Protein AF-A0A7K2W325-F1 (afdb_monomer_lite)

Sequence (121 aa):
MTELPVPGPGPRRVEGLLLGLAAGDAAGWPAARHRAARMPEWTRRLTRELDSFAEQNATTTLPVPIALNQSPEPLRLGPSDDAEWAVFTAQAVLRAATGGAPGDPGGRCGTRAAVDRSWRA

Secondary structure (DSSP, 8-state):
--PPPPPPPPHHHHHHHHHHHHHHHHHSHHHHHHHHTTS-HHHHHHHHHHHHHHHHTT--S----TTTTS-SGGGS----HHHHHHHHHHHHHHHHHHTS-TT-TT----HHHHHHHHHH-

Structure (mmCIF, N/CA/C/O backbone):
data_AF-A0A7K2W325-F1
#
_entry.id   AF-A0A7K2W325-F1
#
loop_
_atom_site.group_PDB
_atom_site.id
_atom_site.type_symbol
_atom_site.label_atom_id
_atom_site.label_alt_id
_atom_site.label_comp_id
_atom_site.label_asym_id
_atom_site.label_entity_id
_atom_site.label_seq_id
_atom_site.pdbx_PDB_ins_code
_atom_site.Cartn_x
_atom_site.Cartn_y
_atom_site.Cartn_z
_atom_site.occupancy
_atom_site.B_iso_or_equiv
_atom_site.auth_seq_id
_atom_site.auth_comp_id
_atom_site.auth_asym_id
_atom_site.auth_atom_id
_atom_site.pdbx_PDB_model_num
ATOM 1 N N . MET A 1 1 ? 21.110 -26.104 -30.603 1.00 47.72 1 MET A N 1
ATOM 2 C CA . MET A 1 1 ? 19.685 -25.825 -30.340 1.00 47.72 1 MET A CA 1
ATOM 3 C C . MET A 1 1 ? 19.645 -24.467 -29.661 1.00 47.72 1 MET A C 1
ATOM 5 O O . MET A 1 1 ? 19.989 -24.372 -28.495 1.00 47.72 1 MET A O 1
ATOM 9 N N . THR A 1 2 ? 19.443 -23.409 -30.444 1.00 61.69 2 THR A N 1
ATOM 10 C CA . THR A 1 2 ? 19.522 -22.018 -29.977 1.00 61.69 2 THR A CA 1
ATOM 11 C C . THR A 1 2 ? 18.158 -21.645 -29.409 1.00 61.69 2 THR A C 1
ATOM 13 O O . THR A 1 2 ? 17.182 -21.653 -30.157 1.00 61.69 2 THR A O 1
ATOM 16 N N . GLU A 1 3 ? 18.065 -21.382 -28.105 1.00 53.62 3 GLU A N 1
ATOM 17 C CA . GLU A 1 3 ? 16.836 -20.846 -27.514 1.00 53.62 3 GLU A CA 1
ATOM 18 C C . GLU A 1 3 ? 16.541 -19.478 -28.136 1.00 53.62 3 GLU A C 1
ATOM 20 O O . GLU A 1 3 ? 17.360 -18.558 -28.083 1.00 53.62 3 GLU A O 1
ATOM 25 N N . LEU A 1 4 ? 15.373 -19.355 -28.766 1.00 53.72 4 LEU A N 1
ATOM 26 C CA . LEU A 1 4 ? 14.855 -18.059 -29.177 1.00 53.72 4 LEU A CA 1
ATOM 27 C C . LEU A 1 4 ? 14.350 -17.325 -27.926 1.00 53.72 4 LEU A C 1
ATOM 29 O O . LEU A 1 4 ? 13.692 -17.947 -27.089 1.00 53.72 4 LEU A O 1
ATOM 33 N N . PRO A 1 5 ? 14.628 -16.019 -27.783 1.00 60.53 5 PRO A N 1
ATOM 34 C CA . PRO A 1 5 ? 14.191 -15.257 -26.624 1.00 60.53 5 PRO A CA 1
ATOM 35 C C . PRO A 1 5 ? 12.662 -15.268 -26.532 1.00 60.53 5 PRO A C 1
ATOM 37 O O . PRO A 1 5 ? 11.967 -14.944 -27.498 1.00 60.53 5 PRO A O 1
ATOM 40 N N . VAL A 1 6 ? 12.139 -15.634 -25.360 1.00 64.94 6 VAL A N 1
ATOM 41 C CA . VAL A 1 6 ? 10.700 -15.579 -25.083 1.00 64.94 6 VAL A CA 1
ATOM 42 C C . VAL A 1 6 ? 10.253 -14.118 -25.200 1.00 64.94 6 VAL A C 1
ATOM 44 O O . VAL A 1 6 ? 10.851 -13.254 -24.550 1.00 64.94 6 VAL A O 1
ATOM 47 N N . PRO A 1 7 ? 9.234 -13.802 -26.020 1.00 62.59 7 PRO A N 1
ATOM 48 C CA . PRO A 1 7 ? 8.742 -12.439 -26.132 1.00 62.59 7 PRO A CA 1
ATOM 49 C C . PRO A 1 7 ? 8.280 -11.951 -24.758 1.00 62.59 7 PRO A C 1
ATOM 51 O O . PRO A 1 7 ? 7.516 -12.624 -24.062 1.00 62.59 7 PRO A O 1
ATOM 54 N N . GLY A 1 8 ? 8.773 -10.776 -24.365 1.00 67.88 8 GLY A N 1
ATOM 55 C CA . GLY A 1 8 ? 8.395 -10.147 -23.106 1.00 67.88 8 GLY A CA 1
ATOM 56 C C . GLY A 1 8 ? 6.883 -9.891 -23.024 1.00 67.88 8 GLY A C 1
ATOM 57 O O . GLY A 1 8 ? 6.192 -9.859 -24.048 1.00 67.88 8 GLY A O 1
ATOM 58 N N . PRO A 1 9 ? 6.339 -9.702 -21.810 1.00 74.50 9 PRO A N 1
ATOM 59 C CA . PRO A 1 9 ? 4.927 -9.394 -21.636 1.00 74.50 9 PRO A CA 1
ATOM 60 C C . PRO A 1 9 ? 4.551 -8.141 -22.436 1.00 74.50 9 PRO A C 1
ATOM 62 O O . PRO A 1 9 ? 5.220 -7.113 -22.355 1.00 74.50 9 PRO A O 1
ATOM 65 N N . GLY A 1 10 ? 3.465 -8.223 -23.210 1.00 86.25 10 GLY A N 1
ATOM 66 C CA . GLY A 1 10 ? 2.960 -7.073 -23.961 1.00 86.25 10 GLY A CA 1
ATOM 67 C C . GLY A 1 10 ? 2.541 -5.912 -23.041 1.00 86.25 10 GLY A C 1
ATOM 68 O O . GLY A 1 10 ? 2.249 -6.148 -21.865 1.00 86.25 10 GLY A O 1
ATOM 69 N N . PRO A 1 11 ? 2.426 -4.673 -23.557 1.00 85.56 11 PRO A N 1
ATOM 70 C CA . PRO A 1 11 ? 2.175 -3.470 -22.751 1.00 85.56 11 PRO A CA 1
ATOM 71 C C . PRO A 1 11 ? 0.991 -3.592 -21.781 1.00 85.56 11 PRO A C 1
ATOM 73 O O . PRO A 1 11 ? 1.109 -3.250 -20.610 1.00 85.56 11 PRO A O 1
ATOM 76 N N . ARG A 1 12 ? -0.117 -4.199 -22.228 1.00 90.38 12 ARG A N 1
ATOM 77 C CA . ARG A 1 12 ? -1.314 -4.438 -21.399 1.00 90.38 12 ARG A CA 1
ATOM 78 C C . ARG A 1 12 ? -1.064 -5.351 -20.196 1.00 90.38 12 ARG A C 1
ATOM 80 O O . ARG A 1 12 ? -1.717 -5.209 -19.171 1.00 90.38 12 ARG A O 1
ATOM 87 N N . ARG A 1 13 ? -0.137 -6.310 -20.310 1.00 92.31 13 ARG A N 1
ATOM 88 C CA . ARG A 1 13 ? 0.233 -7.190 -19.189 1.00 92.31 13 ARG A CA 1
ATOM 89 C C . ARG A 1 13 ? 1.062 -6.440 -18.152 1.00 92.31 13 ARG A C 1
ATOM 91 O O . ARG A 1 13 ? 0.869 -6.671 -16.967 1.00 92.31 13 ARG A O 1
ATOM 98 N N . VAL A 1 14 ? 1.952 -5.548 -18.591 1.00 90.06 14 VAL A N 1
ATOM 99 C CA . VAL A 1 14 ? 2.737 -4.690 -17.689 1.00 90.06 14 VAL A CA 1
ATOM 100 C C . VAL A 1 14 ? 1.828 -3.688 -16.978 1.00 90.06 14 VAL A C 1
ATOM 102 O O . VAL A 1 14 ? 1.931 -3.522 -15.770 1.00 90.06 14 VAL A O 1
ATOM 105 N N . GLU A 1 15 ? 0.886 -3.083 -17.698 1.00 91.50 15 GLU A N 1
ATOM 106 C CA . GLU A 1 15 ? -0.127 -2.2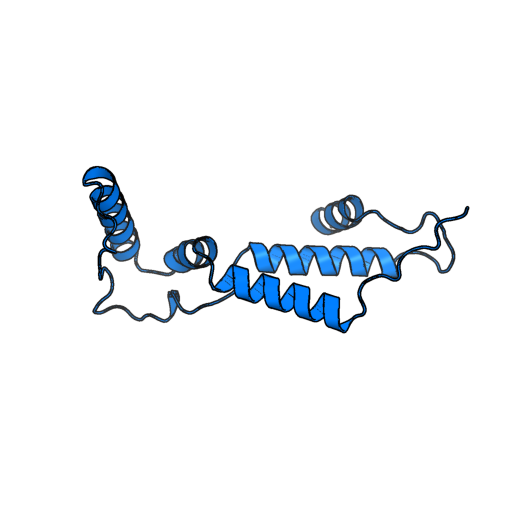03 -17.110 1.00 91.50 15 GLU A CA 1
ATOM 107 C C . GLU A 1 15 ? -0.981 -2.940 -16.068 1.00 91.50 15 GLU A C 1
ATOM 109 O O . GLU A 1 15 ? -1.094 -2.488 -14.932 1.00 91.50 15 GLU A O 1
ATOM 114 N N . GLY A 1 16 ? -1.505 -4.122 -16.413 1.00 94.94 16 GLY A N 1
ATOM 115 C CA . GLY A 1 16 ? -2.261 -4.953 -15.475 1.00 94.94 16 GLY A CA 1
ATOM 116 C C . GLY A 1 16 ? -1.448 -5.377 -14.248 1.00 94.94 16 GLY A C 1
ATOM 117 O O . GLY A 1 16 ? -1.985 -5.400 -13.144 1.00 94.94 16 GLY A O 1
ATOM 118 N N . LEU A 1 17 ? -0.151 -5.659 -14.416 1.00 94.88 17 LEU A N 1
ATOM 119 C CA . LEU A 1 17 ? 0.765 -5.944 -13.309 1.00 94.88 17 LEU A CA 1
ATOM 120 C C . LEU A 1 17 ? 0.887 -4.745 -12.359 1.00 94.88 17 LEU A C 1
ATOM 122 O O . LEU A 1 17 ? 0.762 -4.920 -11.151 1.00 94.88 17 LEU A O 1
ATOM 126 N N . LEU A 1 18 ? 1.111 -3.539 -12.891 1.00 93.81 18 LEU A N 1
ATOM 127 C CA . LEU A 1 18 ? 1.267 -2.326 -12.081 1.00 93.81 18 LEU A CA 1
ATOM 128 C C . LEU A 1 18 ? -0.034 -1.945 -11.364 1.00 93.81 18 LEU A C 1
ATOM 130 O O . LEU A 1 18 ? -0.003 -1.603 -10.184 1.00 93.81 18 LEU A O 1
ATOM 134 N N . LEU A 1 19 ? -1.178 -2.058 -12.045 1.00 93.94 19 LEU A N 1
ATOM 135 C CA . LEU A 1 19 ? -2.493 -1.836 -11.439 1.00 93.94 19 LEU A CA 1
ATOM 136 C C . LEU A 1 19 ? -2.792 -2.867 -10.345 1.00 93.94 19 LEU A C 1
ATOM 138 O O . LEU A 1 19 ? -3.285 -2.504 -9.280 1.00 93.94 19 LEU A O 1
ATOM 142 N N . GLY A 1 20 ? -2.463 -4.140 -10.583 1.00 94.44 20 GLY A N 1
ATOM 143 C CA . GLY A 1 20 ? -2.612 -5.205 -9.593 1.00 94.44 20 GLY A CA 1
ATOM 144 C C . GLY A 1 20 ? -1.729 -4.990 -8.364 1.00 94.44 20 GLY A C 1
ATOM 145 O O . GLY A 1 20 ? -2.206 -5.155 -7.245 1.00 94.44 20 GLY A O 1
ATOM 146 N N . LEU A 1 21 ? -0.478 -4.562 -8.562 1.00 94.31 21 LEU A N 1
ATOM 147 C CA . LEU A 1 21 ? 0.435 -4.209 -7.475 1.00 94.31 21 LEU A CA 1
ATOM 148 C C . LEU A 1 21 ? -0.123 -3.051 -6.643 1.00 94.31 21 LEU A C 1
ATOM 150 O O . LEU A 1 21 ? -0.218 -3.182 -5.429 1.00 94.31 21 LEU A O 1
ATOM 154 N N . ALA A 1 22 ? -0.558 -1.962 -7.283 1.00 93.75 22 ALA A N 1
ATOM 155 C CA . ALA A 1 22 ? -1.117 -0.806 -6.581 1.00 93.75 22 ALA A CA 1
ATOM 156 C C . ALA A 1 22 ? -2.414 -1.143 -5.824 1.00 93.75 22 ALA A C 1
ATOM 158 O O . ALA A 1 22 ? -2.637 -0.649 -4.721 1.00 93.75 22 ALA A O 1
ATOM 159 N N . ALA A 1 23 ? -3.267 -1.998 -6.395 1.00 93.56 23 ALA A N 1
ATOM 160 C CA . ALA A 1 23 ? -4.483 -2.463 -5.733 1.00 93.56 23 ALA A CA 1
ATOM 161 C C . ALA A 1 23 ? -4.176 -3.379 -4.536 1.00 93.56 23 ALA A C 1
ATOM 163 O O . ALA A 1 23 ? -4.794 -3.234 -3.482 1.00 93.56 23 ALA A O 1
ATOM 164 N N . GLY A 1 24 ? -3.224 -4.305 -4.693 1.00 92.56 24 GLY A N 1
ATOM 165 C CA . GLY A 1 24 ? -2.790 -5.213 -3.632 1.00 92.56 24 GLY A CA 1
ATOM 166 C C . GLY A 1 24 ? -2.124 -4.477 -2.472 1.00 92.56 24 GLY A C 1
ATOM 167 O O . GLY A 1 24 ? -2.449 -4.746 -1.320 1.00 92.56 24 GLY A O 1
ATOM 168 N N . ASP A 1 25 ? -1.268 -3.507 -2.784 1.00 93.88 25 ASP A N 1
ATOM 169 C CA . ASP A 1 25 ? -0.679 -2.590 -1.812 1.00 93.88 25 ASP A CA 1
ATOM 170 C C . ASP A 1 25 ? -1.768 -1.821 -1.049 1.00 93.88 25 ASP A C 1
ATOM 172 O O . ASP A 1 25 ? -1.884 -1.949 0.167 1.00 93.88 25 ASP A O 1
ATOM 176 N N . ALA A 1 26 ? -2.663 -1.129 -1.764 1.00 91.88 26 ALA A N 1
ATOM 177 C CA . ALA A 1 26 ? -3.718 -0.321 -1.153 1.00 91.88 26 ALA A CA 1
ATOM 178 C C . ALA A 1 26 ? -4.672 -1.113 -0.241 1.00 91.88 26 ALA A C 1
ATOM 180 O O . ALA A 1 26 ? -5.212 -0.547 0.712 1.00 91.88 26 ALA A O 1
ATOM 181 N N . ALA A 1 27 ? -4.903 -2.395 -0.542 1.00 90.06 27 ALA A N 1
ATOM 182 C CA . ALA A 1 27 ? -5.724 -3.305 0.258 1.00 90.06 27 ALA A CA 1
ATOM 183 C C . ALA A 1 27 ? -4.945 -4.014 1.381 1.00 90.06 27 ALA A C 1
ATOM 185 O O . ALA A 1 27 ? -5.553 -4.652 2.244 1.00 90.06 27 ALA A O 1
ATOM 186 N N . GLY A 1 28 ? -3.615 -3.928 1.370 1.00 86.69 28 GLY A N 1
ATOM 187 C CA . GLY A 1 28 ? -2.737 -4.605 2.308 1.00 86.69 28 GLY A CA 1
ATOM 188 C C . GLY A 1 28 ? -2.754 -3.997 3.711 1.00 86.69 28 GLY A C 1
ATOM 189 O O . GLY A 1 28 ? -2.970 -2.801 3.920 1.00 86.69 28 GLY A O 1
ATOM 190 N N . TRP A 1 29 ? -2.445 -4.836 4.703 1.00 80.94 29 TRP A N 1
ATOM 191 C CA . TRP A 1 29 ? -2.242 -4.396 6.087 1.00 80.94 29 TRP A CA 1
ATOM 192 C C . TRP A 1 29 ? -1.148 -3.315 6.239 1.00 80.94 29 TRP A C 1
ATOM 194 O O . TRP A 1 29 ? -1.371 -2.381 7.015 1.00 80.94 29 TRP A O 1
ATOM 204 N N . PRO A 1 30 ? -0.014 -3.354 5.499 1.00 83.94 30 PRO A N 1
ATOM 205 C CA . PRO A 1 30 ? 0.980 -2.278 5.537 1.00 83.94 30 PRO A CA 1
ATOM 206 C C . PRO A 1 30 ? 0.407 -0.910 5.145 1.00 83.94 30 PRO A C 1
ATOM 208 O O . PRO A 1 30 ? 0.594 0.053 5.890 1.00 83.94 30 PRO A O 1
ATOM 211 N N . ALA A 1 31 ? -0.377 -0.825 4.065 1.00 86.25 31 ALA A N 1
ATOM 212 C CA . ALA A 1 31 ? -1.010 0.424 3.642 1.00 86.25 31 ALA A CA 1
ATOM 213 C C . ALA A 1 31 ? -2.012 0.945 4.678 1.00 86.25 31 ALA A C 1
ATOM 215 O O . ALA A 1 31 ? -2.013 2.136 5.000 1.00 86.25 31 ALA A O 1
ATOM 216 N N . ALA A 1 32 ? -2.817 0.057 5.271 1.00 83.19 32 ALA A N 1
ATOM 217 C CA . ALA A 1 32 ? -3.714 0.417 6.367 1.00 83.19 32 ALA A CA 1
ATOM 218 C C . ALA A 1 32 ? -2.941 0.969 7.580 1.00 83.19 32 ALA A C 1
ATOM 220 O O . ALA A 1 32 ? -3.345 1.974 8.168 1.00 83.19 32 ALA A O 1
ATOM 221 N N . ARG A 1 33 ? -1.796 0.364 7.926 1.00 82.75 33 ARG A N 1
ATOM 222 C CA . ARG A 1 33 ? -0.920 0.817 9.017 1.00 82.75 33 ARG A CA 1
ATOM 223 C C . ARG A 1 33 ? -0.258 2.161 8.709 1.00 82.75 33 ARG A C 1
ATOM 225 O O . ARG A 1 33 ? -0.224 3.025 9.584 1.00 82.75 33 ARG A O 1
ATOM 232 N N . HIS A 1 34 ? 0.219 2.362 7.4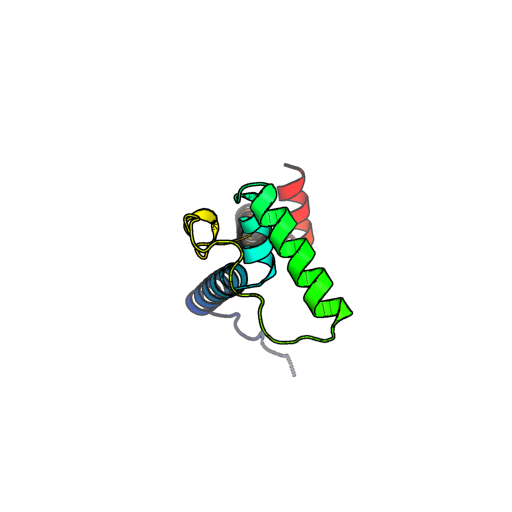82 1.00 82.62 34 HIS A N 1
ATOM 233 C CA . HIS A 1 34 ? 0.792 3.632 7.036 1.00 82.62 34 HIS A CA 1
ATOM 234 C C . HIS A 1 34 ? -0.258 4.750 7.099 1.00 82.62 34 HIS A C 1
ATOM 236 O O . HIS A 1 34 ? -0.036 5.811 7.682 1.00 82.62 34 HIS A O 1
ATOM 242 N N . ARG A 1 35 ? -1.471 4.469 6.616 1.00 85.19 35 ARG A N 1
ATOM 243 C CA . ARG A 1 35 ? -2.608 5.394 6.664 1.00 85.19 35 ARG A CA 1
ATOM 244 C C . ARG A 1 35 ? -3.129 5.661 8.070 1.00 85.19 35 ARG A C 1
ATOM 246 O O . ARG A 1 35 ? -3.554 6.783 8.344 1.00 85.19 35 ARG A O 1
ATOM 253 N N . ALA A 1 36 ? -3.031 4.701 8.988 1.00 85.44 36 ALA A N 1
ATOM 254 C CA . ALA A 1 36 ? -3.389 4.907 10.387 1.00 85.44 36 ALA A CA 1
ATOM 255 C C . ALA A 1 36 ? -2.575 6.035 11.041 1.00 85.44 36 ALA A C 1
ATOM 257 O O . ALA A 1 36 ? -3.072 6.646 11.982 1.00 85.44 36 ALA A O 1
ATOM 258 N N . ALA A 1 37 ? -1.387 6.390 10.524 1.00 85.69 37 ALA A N 1
ATOM 259 C CA . ALA A 1 37 ? -0.622 7.562 10.969 1.00 85.69 37 ALA A CA 1
ATOM 260 C C . ALA A 1 37 ? -1.397 8.888 10.836 1.00 85.69 37 ALA A C 1
ATOM 262 O O . ALA A 1 37 ? -1.124 9.829 11.578 1.00 85.69 37 ALA A O 1
ATOM 263 N N . ARG A 1 38 ? -2.384 8.944 9.933 1.00 86.69 38 ARG A N 1
ATOM 264 C CA . ARG A 1 38 ? -3.270 10.097 9.712 1.00 86.69 38 ARG A CA 1
ATOM 265 C C . ARG A 1 38 ? -4.434 10.162 10.710 1.00 86.69 38 ARG A C 1
ATOM 267 O O . ARG A 1 38 ? -5.157 11.154 10.724 1.00 86.69 38 ARG A O 1
ATOM 274 N N . MET A 1 39 ? -4.630 9.128 11.533 1.00 86.81 39 MET A N 1
ATOM 275 C CA . MET A 1 39 ? -5.630 9.121 12.604 1.00 86.81 39 MET A CA 1
ATOM 276 C C . MET A 1 39 ? -5.127 9.882 13.842 1.00 86.81 39 MET A C 1
ATOM 278 O O . MET A 1 39 ? -3.913 9.942 14.085 1.00 86.81 39 MET A O 1
ATOM 282 N N . PRO A 1 40 ? -6.041 10.396 14.688 1.00 87.31 40 PRO A N 1
ATOM 283 C CA . PRO A 1 40 ? -5.680 10.953 15.985 1.00 87.31 40 PRO A CA 1
ATOM 284 C C . PRO A 1 40 ? -4.793 10.000 16.798 1.00 87.31 40 PRO A C 1
ATOM 286 O O . PRO A 1 40 ? -4.949 8.778 16.759 1.00 87.31 40 PRO A O 1
ATOM 289 N N . GLU A 1 41 ? -3.856 10.555 17.567 1.00 88.69 41 GLU A N 1
ATOM 290 C CA . GLU A 1 41 ? -2.914 9.764 18.368 1.00 88.69 41 GLU A CA 1
ATOM 291 C C . GLU A 1 41 ? -3.613 8.779 19.314 1.00 88.69 41 GLU A C 1
ATOM 293 O O . GLU A 1 41 ? -3.206 7.619 19.393 1.00 88.69 41 GLU A O 1
ATOM 298 N N . TRP A 1 42 ? -4.690 9.210 19.977 1.00 86.31 42 TRP A N 1
ATOM 299 C CA . TRP A 1 42 ? -5.454 8.360 20.892 1.00 86.31 42 TRP A CA 1
ATOM 300 C C . TRP A 1 42 ? -6.034 7.128 20.181 1.00 86.31 42 TRP A C 1
ATOM 302 O O . TRP A 1 42 ? -6.006 6.034 20.737 1.00 86.31 42 TRP A O 1
ATOM 312 N N . THR A 1 43 ? -6.482 7.276 18.929 1.00 85.06 43 THR A N 1
ATOM 313 C CA . THR A 1 43 ? -7.005 6.178 18.107 1.00 85.06 43 THR A CA 1
ATOM 314 C C . THR A 1 43 ? -5.889 5.183 17.799 1.00 85.06 43 THR A C 1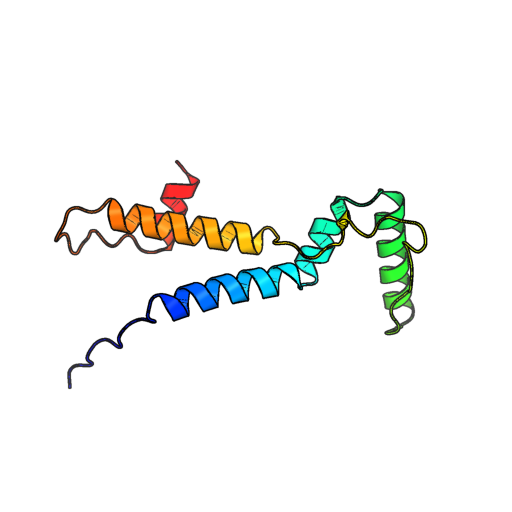
ATOM 316 O O . THR A 1 43 ? -6.052 3.985 18.008 1.00 85.06 43 THR A O 1
ATOM 319 N N . ARG A 1 44 ? -4.711 5.680 17.396 1.00 84.81 44 ARG A N 1
ATOM 320 C CA . ARG A 1 44 ? -3.519 4.851 17.136 1.00 84.81 44 ARG A CA 1
ATOM 321 C C . ARG A 1 44 ? -3.012 4.134 18.386 1.00 84.81 44 ARG A C 1
ATOM 323 O O . ARG A 1 44 ? -2.421 3.060 18.290 1.00 84.81 44 ARG A O 1
ATOM 330 N N . ARG A 1 45 ? -3.143 4.758 19.556 1.00 87.19 45 ARG A N 1
ATOM 331 C CA . ARG A 1 45 ? -2.797 4.148 20.842 1.00 87.19 45 ARG A CA 1
ATOM 332 C C . ARG A 1 45 ? -3.782 3.029 21.189 1.00 87.19 45 ARG A C 1
ATOM 334 O O . ARG A 1 45 ? -3.326 1.928 21.471 1.00 87.19 45 ARG A O 1
ATOM 341 N N . LEU A 1 46 ? -5.087 3.273 21.072 1.00 85.00 46 LEU A N 1
ATOM 342 C CA . LEU A 1 46 ? -6.122 2.276 21.358 1.00 85.00 46 LEU A CA 1
ATOM 343 C C . LEU A 1 46 ? -6.032 1.056 20.425 1.00 85.00 46 LEU A C 1
ATOM 345 O O . LEU A 1 46 ? -6.176 -0.068 20.892 1.00 85.00 46 LEU A O 1
ATOM 349 N N . THR A 1 47 ? -5.714 1.244 19.136 1.00 81.94 47 THR A N 1
ATOM 350 C CA . THR A 1 47 ? -5.423 0.119 18.224 1.00 81.94 47 THR A CA 1
ATOM 351 C C . THR A 1 47 ? -4.294 -0.763 18.747 1.00 81.94 47 THR A C 1
ATOM 353 O O . THR A 1 47 ? -4.445 -1.976 18.793 1.00 81.94 47 THR A O 1
ATOM 356 N N . ARG A 1 48 ? -3.183 -0.161 19.192 1.00 85.75 48 ARG A N 1
ATOM 357 C CA . ARG A 1 48 ? -2.037 -0.909 19.731 1.00 85.75 48 ARG A CA 1
ATOM 358 C C . ARG A 1 48 ? -2.386 -1.645 21.022 1.00 85.75 48 ARG A C 1
ATOM 360 O O . ARG A 1 48 ? -1.989 -2.790 21.182 1.00 85.75 48 ARG A O 1
ATOM 367 N N . GLU A 1 49 ? -3.133 -1.004 21.920 1.00 88.50 49 GLU A N 1
ATOM 368 C CA . GLU A 1 49 ? -3.598 -1.630 23.164 1.00 88.50 49 GLU A CA 1
ATOM 369 C C . GLU A 1 49 ? -4.502 -2.843 22.884 1.00 88.50 49 GLU A C 1
ATOM 371 O O . GLU A 1 49 ? -4.338 -3.882 23.521 1.00 88.50 49 GLU A O 1
ATOM 376 N N . LEU A 1 50 ? -5.409 -2.747 21.904 1.00 85.56 50 LEU A N 1
ATOM 377 C CA . LEU A 1 50 ? -6.288 -3.855 21.524 1.00 85.56 50 LEU A CA 1
ATOM 378 C C . LEU A 1 50 ? -5.556 -4.976 20.781 1.00 85.56 50 LEU A C 1
ATOM 380 O O . LEU A 1 50 ? -5.847 -6.141 21.044 1.00 85.56 50 LEU A O 1
ATOM 384 N N . ASP A 1 51 ? -4.595 -4.649 19.913 1.00 85.31 51 ASP A N 1
ATOM 385 C CA . ASP A 1 51 ? -3.720 -5.647 19.285 1.00 85.31 51 ASP A CA 1
ATOM 386 C C . ASP A 1 51 ? -2.939 -6.426 20.361 1.00 85.31 51 ASP A C 1
ATOM 388 O O . ASP A 1 51 ? -2.952 -7.656 20.366 1.00 85.31 51 ASP A O 1
ATOM 392 N N . SER A 1 52 ? -2.327 -5.728 21.330 1.00 89.00 52 SER A N 1
ATOM 393 C CA . SER A 1 52 ? -1.617 -6.370 22.447 1.00 89.00 52 SER A CA 1
ATOM 394 C C . SER A 1 52 ? -2.543 -7.206 23.329 1.00 89.00 52 SER A C 1
ATOM 396 O O . SER A 1 52 ? -2.164 -8.294 23.757 1.00 89.00 52 SER A O 1
ATOM 398 N N . PHE A 1 53 ? -3.759 -6.728 23.599 1.00 87.81 53 PHE A N 1
ATOM 399 C CA . PHE A 1 53 ? -4.759 -7.500 24.332 1.00 87.81 53 PHE A CA 1
ATOM 400 C C . PHE A 1 53 ? -5.125 -8.789 23.586 1.00 87.81 53 PHE A C 1
ATOM 402 O O . PHE A 1 53 ? -5.159 -9.857 24.197 1.00 87.81 53 PHE A O 1
ATOM 409 N N . ALA A 1 54 ? -5.371 -8.711 22.276 1.00 88.19 54 ALA A N 1
ATOM 410 C CA . ALA A 1 54 ? -5.713 -9.872 21.463 1.00 88.19 54 ALA A CA 1
ATOM 411 C C . ALA A 1 54 ? -4.583 -10.912 21.462 1.00 88.19 54 ALA A C 1
ATOM 413 O O . ALA A 1 54 ? -4.843 -12.100 21.657 1.00 88.19 54 ALA A O 1
ATOM 414 N N . GLU A 1 55 ? -3.333 -10.461 21.339 1.00 89.50 55 GLU A N 1
ATOM 415 C CA . GLU A 1 55 ? -2.146 -11.316 21.403 1.00 89.50 55 GLU A CA 1
ATOM 416 C C . GLU A 1 55 ? -2.005 -12.007 22.769 1.00 89.50 55 GLU A C 1
ATOM 418 O O . GLU A 1 55 ? -1.893 -13.231 22.838 1.00 89.50 55 GLU A O 1
ATOM 423 N N . GLN A 1 56 ? -2.094 -11.249 23.867 1.00 93.56 56 GLN A N 1
ATOM 424 C CA . GLN A 1 56 ? -1.967 -11.781 25.233 1.00 93.56 56 GLN A CA 1
ATOM 425 C C . GLN A 1 56 ? -3.058 -12.794 25.590 1.00 93.56 56 GLN A C 1
ATOM 427 O O . GLN A 1 56 ? -2.829 -13.688 26.402 1.00 93.56 56 GLN A O 1
ATOM 432 N N . ASN A 1 57 ? -4.240 -12.659 24.989 1.00 91.06 57 ASN A N 1
ATOM 433 C CA . ASN A 1 57 ? -5.396 -13.503 25.277 1.00 91.06 57 ASN A CA 1
ATOM 434 C C . ASN A 1 57 ? -5.662 -14.545 24.180 1.00 91.06 57 ASN A C 1
ATOM 436 O O . ASN A 1 57 ? -6.743 -15.133 24.167 1.00 91.06 57 ASN A O 1
ATOM 440 N N . ALA A 1 58 ? -4.725 -14.750 23.242 1.00 92.00 58 ALA A N 1
ATOM 441 C CA . ALA A 1 58 ? -4.876 -15.654 22.095 1.00 92.00 58 ALA A CA 1
ATOM 442 C C . ALA A 1 58 ? -6.225 -15.487 21.361 1.00 92.00 58 ALA A C 1
ATOM 444 O O . ALA A 1 58 ? -6.849 -16.449 20.909 1.00 92.00 58 ALA A O 1
ATOM 445 N N . THR A 1 59 ? -6.703 -14.245 21.282 1.00 87.38 59 THR A N 1
ATOM 446 C CA . THR A 1 59 ? -8.013 -13.906 20.735 1.00 87.38 59 THR A CA 1
ATOM 447 C C . THR A 1 59 ? -7.875 -13.575 19.257 1.00 87.38 59 THR A C 1
ATOM 449 O O . THR A 1 59 ? -7.181 -12.639 18.878 1.00 87.38 59 THR A O 1
ATOM 452 N N . THR A 1 60 ? -8.565 -14.338 18.411 1.00 79.88 60 THR A N 1
ATOM 453 C CA . THR A 1 60 ? -8.585 -14.134 16.952 1.00 79.88 60 THR A CA 1
ATOM 454 C C . THR A 1 60 ? -9.740 -13.253 16.487 1.00 79.88 60 THR A C 1
ATOM 456 O O . THR A 1 60 ? -9.763 -12.806 15.340 1.00 79.88 60 THR A O 1
ATOM 459 N N . THR A 1 61 ? -10.707 -12.990 17.368 1.00 79.50 61 THR A N 1
ATOM 460 C CA . THR A 1 61 ? -11.795 -12.052 17.109 1.00 79.50 61 THR A CA 1
ATOM 461 C C . THR A 1 61 ? -11.226 -10.647 16.975 1.00 79.50 61 THR A C 1
ATOM 463 O O . THR A 1 61 ? -10.587 -10.140 17.896 1.00 79.50 61 THR A O 1
ATOM 466 N N . LEU A 1 62 ? -11.495 -10.005 15.839 1.00 63.19 62 LEU A N 1
ATOM 467 C CA . LEU A 1 62 ? -11.139 -8.608 15.615 1.00 63.19 62 LEU A CA 1
ATOM 468 C C . LEU A 1 62 ? -11.769 -7.726 16.708 1.00 63.19 62 LEU A C 1
ATOM 470 O O . LEU A 1 62 ? -12.989 -7.768 16.891 1.00 63.19 62 LEU A O 1
ATOM 474 N N . PRO A 1 63 ? -10.980 -6.903 17.417 1.00 63.88 63 PRO A N 1
ATOM 475 C CA . PRO A 1 63 ? -11.527 -5.896 18.314 1.00 63.88 63 PRO A CA 1
ATOM 476 C C . PRO A 1 63 ? -12.275 -4.830 17.490 1.00 63.88 63 PRO A C 1
ATOM 478 O O . PRO A 1 63 ? -11.666 -4.088 16.719 1.00 63.88 63 PRO A O 1
ATOM 481 N N . VAL A 1 64 ? -13.605 -4.744 17.624 1.00 64.19 64 VAL A N 1
ATOM 482 C CA . VAL A 1 64 ? -14.463 -3.838 16.833 1.00 64.19 64 VAL A CA 1
ATOM 483 C C . VAL A 1 64 ? -15.331 -2.952 17.756 1.00 64.19 64 VAL A C 1
ATOM 485 O O . VAL A 1 64 ? -16.101 -3.505 18.539 1.00 64.19 64 VAL A O 1
ATOM 488 N N . PRO A 1 65 ? -15.317 -1.602 17.617 1.00 61.53 65 PRO A N 1
ATOM 489 C CA . PRO A 1 65 ? -14.226 -0.811 17.042 1.00 61.53 65 PRO A CA 1
ATOM 490 C C . PRO A 1 65 ? -13.789 0.454 17.817 1.00 61.53 65 PRO A C 1
ATOM 492 O O . PRO A 1 65 ? -14.575 1.250 18.328 1.00 61.53 65 PRO A O 1
ATOM 495 N N . ILE A 1 66 ? -12.478 0.690 17.689 1.00 60.75 66 ILE A N 1
ATOM 496 C CA . ILE A 1 66 ? -11.632 1.849 18.051 1.00 60.75 66 ILE A CA 1
ATOM 497 C C . ILE A 1 66 ? -12.135 3.209 17.509 1.00 60.75 66 ILE A C 1
ATOM 499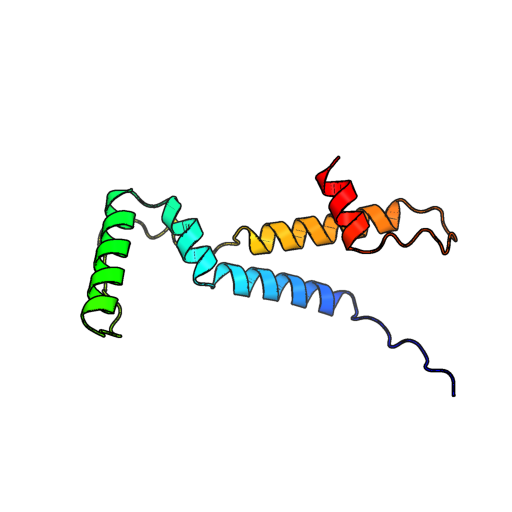 O O . ILE A 1 66 ? -11.673 4.267 17.935 1.00 60.75 66 ILE A O 1
ATOM 503 N N . ALA A 1 67 ? -13.064 3.199 16.549 1.00 61.06 67 ALA A N 1
ATOM 504 C CA . ALA A 1 67 ? -13.384 4.347 15.705 1.00 61.06 67 ALA A CA 1
ATOM 505 C C . ALA A 1 67 ? -14.891 4.551 15.446 1.00 61.06 67 ALA A C 1
ATOM 507 O O . ALA A 1 67 ? -15.225 5.223 14.477 1.00 61.06 67 ALA A O 1
ATOM 508 N N . LEU A 1 68 ? -15.808 4.031 16.284 1.00 63.75 68 LEU A N 1
ATOM 509 C CA . LEU A 1 68 ? -17.270 4.146 16.040 1.00 63.75 68 LEU A CA 1
ATOM 510 C C . LEU A 1 68 ? -17.782 5.572 15.802 1.00 63.75 68 LEU A C 1
ATOM 512 O O . LEU A 1 68 ? -18.827 5.739 15.188 1.00 63.75 68 LEU A O 1
ATOM 516 N N . ASN A 1 69 ? -17.032 6.587 16.228 1.00 69.75 69 ASN A N 1
ATOM 517 C CA . ASN A 1 69 ? -17.375 7.995 16.041 1.00 69.75 69 ASN A CA 1
ATOM 518 C C . ASN A 1 69 ? -16.321 8.780 15.243 1.00 69.75 69 ASN A C 1
ATOM 520 O O . ASN A 1 69 ? -16.329 10.007 15.272 1.00 69.75 69 ASN A O 1
ATOM 524 N N . GLN A 1 70 ? -15.361 8.109 14.603 1.00 77.88 70 GLN A N 1
ATOM 525 C CA . GLN A 1 70 ? -14.312 8.775 13.830 1.00 77.88 70 GLN A CA 1
ATOM 526 C C . GLN A 1 70 ? -14.593 8.670 12.336 1.00 77.88 70 GLN A C 1
ATOM 528 O O . GLN A 1 70 ? -15.133 7.676 11.853 1.00 77.88 70 GLN A O 1
ATOM 533 N N . SER A 1 71 ? -14.199 9.705 11.595 1.00 81.88 71 SER A N 1
ATOM 534 C CA . SER A 1 71 ? -14.284 9.672 10.138 1.00 81.88 71 SER A CA 1
ATOM 535 C C . SER A 1 71 ? -13.430 8.520 9.593 1.00 81.88 71 SER A C 1
ATOM 537 O O . SER A 1 71 ? -12.258 8.421 9.961 1.00 81.88 71 SER A O 1
ATOM 539 N N . PRO A 1 72 ? -13.961 7.680 8.687 1.00 82.31 72 PRO A N 1
ATOM 540 C CA . PRO A 1 72 ? -13.182 6.635 8.030 1.00 82.31 72 PRO A CA 1
ATOM 541 C C . PRO A 1 72 ? -12.299 7.185 6.899 1.00 82.31 72 PRO A C 1
ATOM 543 O O . PRO A 1 72 ? -11.552 6.426 6.288 1.00 82.31 72 PRO A O 1
ATOM 546 N N . GLU A 1 73 ? -12.386 8.484 6.583 1.00 87.75 73 GLU A N 1
ATOM 547 C CA . GLU A 1 73 ? -11.632 9.127 5.497 1.00 87.75 73 GLU A CA 1
ATOM 548 C C . GLU A 1 73 ? -10.119 8.826 5.528 1.00 87.75 73 GLU A C 1
ATOM 550 O O . GLU A 1 73 ? -9.598 8.419 4.480 1.00 87.75 73 GLU A O 1
ATOM 555 N N . PRO A 1 74 ? -9.427 8.864 6.686 1.00 84.88 74 PRO A N 1
ATOM 556 C CA . PRO A 1 74 ? -7.998 8.567 6.735 1.00 84.88 74 PRO A CA 1
ATOM 557 C C . PRO A 1 74 ? -7.668 7.102 6.420 1.00 84.88 74 PRO A C 1
ATOM 559 O O . PRO A 1 74 ? -6.563 6.813 5.970 1.00 84.88 74 PRO A O 1
ATOM 562 N N . LEU A 1 75 ? -8.622 6.181 6.597 1.00 84.00 75 LEU A N 1
ATOM 563 C CA . LEU A 1 75 ? -8.459 4.737 6.381 1.00 84.00 75 LEU A CA 1
ATOM 564 C C . LEU A 1 75 ? -8.993 4.252 5.028 1.00 84.00 75 LEU A C 1
ATOM 566 O O . LEU A 1 75 ? -8.958 3.055 4.753 1.00 84.00 75 LEU A O 1
ATOM 570 N N . ARG A 1 76 ? -9.492 5.152 4.171 1.00 87.50 76 ARG A N 1
ATOM 571 C CA . ARG A 1 76 ? -9.875 4.786 2.800 1.00 87.50 76 ARG A CA 1
ATOM 572 C C . ARG A 1 76 ? -8.713 4.092 2.094 1.00 87.50 76 ARG A C 1
ATOM 574 O O . ARG A 1 76 ? -7.564 4.465 2.301 1.00 87.50 76 ARG A O 1
ATOM 581 N N . LEU A 1 77 ? -9.013 3.119 1.236 1.00 86.06 77 LEU A N 1
ATOM 582 C CA . LEU A 1 77 ? -7.977 2.458 0.447 1.00 86.06 77 LEU A CA 1
ATOM 583 C C . LEU A 1 77 ? -7.189 3.498 -0.351 1.00 86.06 77 LEU A C 1
ATOM 585 O O . LEU A 1 77 ? -7.749 4.443 -0.914 1.00 86.06 77 LEU A O 1
ATOM 589 N N . GLY A 1 78 ? -5.879 3.327 -0.382 1.00 85.31 78 GLY A N 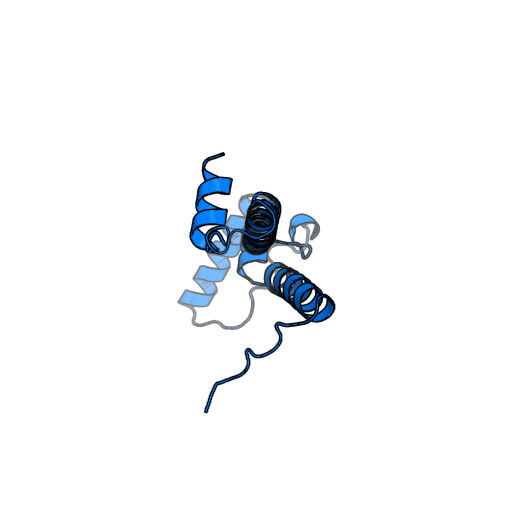1
ATOM 590 C CA . GLY A 1 78 ? -4.996 4.148 -1.185 1.00 85.31 78 GLY A CA 1
ATOM 591 C C . GLY A 1 78 ? -3.582 3.588 -1.167 1.00 85.31 78 GLY A C 1
ATOM 592 O O . GLY A 1 78 ? -3.248 2.877 -0.221 1.00 85.31 78 GLY A O 1
ATOM 593 N N . PRO A 1 79 ? -2.786 3.909 -2.196 1.00 82.75 79 PRO A N 1
ATOM 594 C CA . PRO A 1 79 ? -1.416 3.425 -2.317 1.00 82.75 79 PRO A CA 1
ATOM 595 C C . PRO A 1 79 ? -0.566 3.825 -1.104 1.00 82.75 79 PRO A C 1
ATOM 597 O O . PRO A 1 79 ? -0.812 4.865 -0.479 1.00 82.75 79 PRO A O 1
ATOM 600 N N . SER A 1 80 ? 0.414 2.987 -0.790 1.00 87.88 80 SER A N 1
ATOM 601 C CA . SER A 1 80 ? 1.468 3.209 0.193 1.00 87.88 80 SER A CA 1
ATOM 602 C C . SER A 1 80 ? 2.822 3.436 -0.494 1.00 87.88 80 SER A C 1
ATOM 604 O O . SER A 1 80 ? 2.896 3.641 -1.711 1.00 87.88 80 SER A O 1
ATOM 606 N N . ASP A 1 81 ? 3.895 3.425 0.294 1.00 89.31 81 ASP A N 1
ATOM 607 C CA . ASP A 1 81 ? 5.268 3.540 -0.185 1.00 89.31 81 ASP A CA 1
ATOM 608 C C . ASP A 1 81 ? 5.648 2.424 -1.172 1.00 89.31 81 ASP A C 1
ATOM 610 O O . ASP A 1 81 ? 6.436 2.674 -2.083 1.00 89.31 81 ASP A O 1
ATOM 614 N N . ASP A 1 82 ? 5.044 1.236 -1.085 1.00 90.62 82 ASP A N 1
ATOM 615 C CA . ASP A 1 82 ? 5.282 0.149 -2.046 1.00 90.62 82 ASP A CA 1
ATOM 616 C C . ASP A 1 82 ? 4.864 0.538 -3.480 1.00 90.62 82 ASP A C 1
ATOM 618 O O . ASP A 1 82 ? 5.614 0.332 -4.444 1.00 90.62 82 ASP A O 1
ATOM 622 N N . ALA A 1 83 ? 3.686 1.151 -3.646 1.00 92.94 83 ALA A N 1
ATOM 623 C CA . ALA A 1 83 ? 3.243 1.660 -4.943 1.00 92.94 83 ALA A CA 1
ATOM 624 C C . ALA A 1 83 ? 4.094 2.850 -5.420 1.00 92.94 83 ALA A C 1
ATOM 626 O O . ALA A 1 83 ? 4.397 2.946 -6.615 1.00 92.94 83 ALA A O 1
ATOM 627 N N . GLU A 1 84 ? 4.524 3.731 -4.511 1.00 92.06 84 GLU A N 1
ATOM 628 C CA . GLU A 1 84 ? 5.445 4.829 -4.836 1.00 92.06 84 GLU A CA 1
ATOM 629 C C . GLU A 1 84 ? 6.788 4.294 -5.358 1.00 92.06 84 GLU A C 1
ATOM 631 O O . GLU A 1 84 ? 7.274 4.740 -6.403 1.00 92.06 84 GLU A O 1
ATOM 636 N N . TRP A 1 85 ? 7.346 3.271 -4.705 1.00 94.56 85 TRP A N 1
ATOM 637 C CA . TRP A 1 85 ? 8.577 2.599 -5.125 1.00 94.56 85 TRP A CA 1
ATOM 638 C C . TRP A 1 85 ? 8.443 1.898 -6.475 1.00 94.56 85 TRP A C 1
ATOM 640 O O . TRP A 1 85 ? 9.373 1.948 -7.291 1.00 94.56 85 TRP A O 1
ATOM 650 N N . ALA A 1 86 ? 7.296 1.277 -6.755 1.00 94.75 86 ALA A N 1
ATOM 651 C CA . ALA A 1 86 ? 7.028 0.666 -8.053 1.00 94.75 86 ALA A CA 1
ATOM 652 C C . ALA A 1 86 ? 7.013 1.715 -9.179 1.00 94.75 86 ALA A C 1
ATOM 654 O O . ALA A 1 86 ? 7.661 1.523 -10.215 1.00 94.75 86 ALA A O 1
ATOM 655 N N . VAL A 1 87 ? 6.340 2.852 -8.963 1.00 94.69 87 VAL A N 1
ATOM 656 C CA . VAL A 1 87 ? 6.305 3.969 -9.922 1.00 94.69 87 VAL A CA 1
ATOM 657 C C . VAL A 1 87 ? 7.698 4.561 -10.117 1.00 94.69 87 VAL A C 1
ATOM 659 O O . VAL A 1 87 ? 8.139 4.726 -11.258 1.00 94.69 87 VAL A O 1
ATOM 662 N N . PHE A 1 88 ? 8.418 4.836 -9.028 1.00 95.00 88 PHE A N 1
ATOM 663 C CA . PHE A 1 88 ? 9.781 5.360 -9.077 1.00 95.00 88 PHE A CA 1
ATOM 664 C C . PHE A 1 88 ? 10.708 4.445 -9.887 1.00 95.00 88 PHE A C 1
ATOM 666 O O . PHE A 1 88 ? 11.416 4.906 -10.787 1.00 95.00 88 PHE A O 1
ATOM 673 N N . THR A 1 89 ? 10.650 3.137 -9.630 1.00 94.81 89 THR A N 1
ATOM 674 C CA . THR A 1 89 ? 11.455 2.124 -10.325 1.00 94.81 89 THR A CA 1
ATOM 675 C C . THR A 1 89 ? 11.122 2.066 -11.813 1.00 94.81 89 THR A C 1
ATOM 677 O O . THR A 1 89 ? 12.026 2.086 -12.650 1.00 94.81 89 THR A O 1
ATOM 680 N N . ALA A 1 90 ? 9.833 2.044 -12.165 1.00 92.44 90 ALA A N 1
ATOM 681 C CA . ALA A 1 90 ? 9.396 2.034 -13.558 1.00 92.44 90 ALA A CA 1
ATOM 682 C C . ALA A 1 90 ? 9.900 3.276 -14.310 1.00 92.44 90 ALA A C 1
ATOM 684 O O . ALA A 1 90 ? 10.466 3.159 -15.398 1.00 92.44 90 ALA A O 1
ATOM 685 N N . GLN A 1 91 ? 9.775 4.461 -13.708 1.00 92.94 91 GLN A N 1
ATOM 686 C CA . GLN A 1 91 ? 10.280 5.700 -14.297 1.00 92.94 91 GLN A CA 1
ATOM 687 C C . GLN A 1 91 ? 11.807 5.709 -14.432 1.00 92.94 91 GLN A C 1
ATOM 689 O O . GLN A 1 91 ? 12.324 6.160 -15.453 1.00 92.94 91 GLN A O 1
ATOM 694 N N . ALA A 1 92 ? 12.537 5.205 -13.434 1.00 92.50 92 ALA A N 1
ATOM 695 C CA . ALA A 1 92 ? 13.992 5.098 -13.478 1.00 92.50 92 ALA A CA 1
ATOM 696 C C . ALA A 1 92 ? 14.460 4.222 -14.652 1.00 92.50 92 ALA A C 1
ATOM 698 O O . ALA A 1 92 ? 15.353 4.614 -15.406 1.00 92.50 92 ALA A O 1
ATOM 699 N N . VAL A 1 93 ? 13.813 3.069 -14.849 1.00 90.38 93 VAL A N 1
ATOM 700 C CA . VAL A 1 93 ? 14.099 2.151 -15.963 1.00 90.38 93 VAL A CA 1
ATOM 701 C C . VAL A 1 93 ? 13.772 2.791 -17.311 1.00 90.38 93 VAL A C 1
ATOM 703 O O . VAL A 1 93 ? 14.591 2.725 -18.227 1.00 90.38 93 VAL A O 1
ATOM 706 N N . LEU A 1 94 ? 12.618 3.453 -17.436 1.00 88.75 94 LEU A N 1
ATOM 707 C CA . LEU A 1 94 ? 12.228 4.139 -18.671 1.00 88.75 94 LEU A CA 1
ATOM 708 C C . LEU A 1 94 ? 13.213 5.257 -19.035 1.00 88.75 94 LEU A C 1
ATOM 710 O O . LEU A 1 94 ? 13.683 5.300 -20.169 1.00 88.75 94 LEU A O 1
ATOM 714 N N . ARG A 1 95 ? 13.597 6.103 -18.067 1.00 87.19 95 ARG A N 1
ATOM 715 C CA . ARG A 1 95 ? 14.597 7.168 -18.265 1.00 87.19 95 ARG A CA 1
ATOM 716 C C . ARG A 1 95 ? 15.943 6.611 -18.726 1.00 87.19 95 ARG A C 1
ATOM 718 O O . ARG A 1 95 ? 16.566 7.165 -19.632 1.00 87.19 95 ARG A O 1
ATOM 725 N N . ALA A 1 96 ? 16.387 5.507 -18.124 1.00 85.94 96 ALA A N 1
ATOM 726 C CA . ALA A 1 96 ? 17.639 4.861 -18.500 1.00 85.94 96 ALA A CA 1
ATOM 727 C C . ALA A 1 96 ? 17.588 4.249 -19.909 1.00 85.94 96 ALA A C 1
ATOM 729 O O . ALA A 1 96 ? 18.585 4.314 -20.624 1.00 85.94 96 ALA A O 1
ATOM 730 N N . ALA A 1 97 ? 16.437 3.714 -20.327 1.00 81.06 97 ALA A N 1
ATOM 731 C CA . ALA A 1 97 ? 16.236 3.186 -21.675 1.00 81.06 97 ALA A CA 1
ATOM 732 C C . ALA A 1 97 ? 16.203 4.288 -22.749 1.00 81.06 97 ALA A C 1
ATOM 734 O O . ALA A 1 97 ? 16.697 4.076 -23.852 1.00 81.06 97 ALA A O 1
ATOM 735 N N . THR A 1 98 ? 15.658 5.469 -22.436 1.00 74.75 98 THR A N 1
ATOM 736 C CA . THR A 1 98 ? 15.604 6.611 -23.368 1.00 74.75 98 THR A CA 1
ATOM 737 C C . THR A 1 98 ? 16.908 7.405 -23.462 1.00 74.75 98 THR A C 1
ATOM 739 O O . THR A 1 98 ? 17.093 8.153 -24.414 1.00 74.75 98 THR A O 1
ATOM 742 N N . GLY A 1 99 ? 17.802 7.279 -22.475 1.00 66.00 99 GLY A N 1
ATOM 743 C CA . GLY A 1 99 ? 19.063 8.027 -22.411 1.00 66.00 99 GLY A CA 1
ATOM 744 C C . GLY A 1 99 ? 20.249 7.389 -23.148 1.00 66.00 99 GLY A C 1
ATOM 745 O O . GLY A 1 99 ? 21.326 7.978 -23.158 1.00 66.00 99 GLY A O 1
ATOM 746 N N . GLY A 1 100 ? 20.090 6.191 -23.722 1.00 61.16 100 GLY A N 1
ATOM 747 C CA . GLY A 1 100 ? 21.126 5.517 -24.513 1.00 61.16 100 GLY A CA 1
ATOM 748 C C . GLY A 1 100 ? 21.063 5.905 -25.993 1.00 61.16 100 GLY A C 1
ATOM 749 O O . GLY A 1 100 ? 19.975 6.013 -26.558 1.00 61.16 100 GLY A O 1
ATOM 750 N N . ALA A 1 101 ? 22.217 6.100 -26.640 1.00 54.25 101 ALA A N 1
ATOM 751 C CA . ALA A 1 101 ? 22.275 6.333 -28.084 1.00 54.25 101 ALA A CA 1
ATOM 752 C C . ALA A 1 101 ? 21.645 5.149 -28.857 1.00 54.25 101 ALA A C 1
ATOM 754 O O . ALA A 1 101 ? 21.837 3.994 -28.454 1.00 54.25 101 ALA A O 1
ATOM 755 N N . PRO A 1 102 ? 20.918 5.383 -29.970 1.00 54.41 102 PRO A N 1
ATOM 756 C CA . PRO A 1 102 ? 20.341 4.300 -30.761 1.00 54.41 102 PRO A CA 1
ATOM 757 C C . PRO A 1 102 ? 21.443 3.357 -31.266 1.00 54.41 102 PRO A C 1
ATOM 759 O O . PRO A 1 102 ? 22.296 3.763 -32.050 1.00 54.41 102 PRO A O 1
ATOM 762 N N . GLY A 1 103 ? 21.422 2.097 -30.821 1.00 54.66 103 GLY A N 1
ATOM 763 C CA . GLY A 1 103 ? 22.330 1.051 -31.303 1.00 54.66 103 GLY A CA 1
ATOM 764 C C . GLY A 1 103 ? 23.512 0.698 -30.398 1.00 54.66 103 GLY A C 1
ATOM 765 O O . GLY A 1 103 ? 24.271 -0.183 -30.784 1.00 54.66 103 GLY A O 1
ATOM 766 N N . ASP A 1 104 ? 23.661 1.299 -29.212 1.00 56.59 104 ASP A N 1
ATOM 767 C CA . ASP A 1 104 ? 24.683 0.883 -28.240 1.00 56.59 104 ASP A CA 1
ATOM 768 C C . ASP A 1 104 ? 24.244 -0.389 -27.474 1.00 56.59 104 ASP A C 1
ATOM 770 O O . AS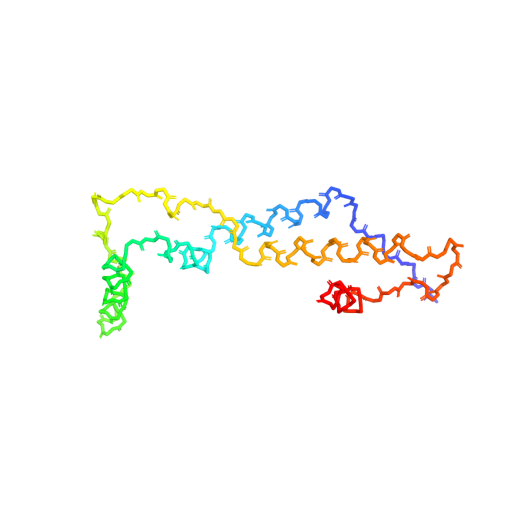P A 1 104 ? 23.335 -0.324 -26.636 1.00 56.59 104 ASP A O 1
ATOM 774 N N . PRO A 1 105 ? 24.870 -1.564 -27.702 1.00 49.50 105 PRO A N 1
ATOM 775 C CA . PRO A 1 105 ? 24.558 -2.786 -26.961 1.00 49.50 105 PRO A CA 1
ATOM 776 C C . PRO A 1 105 ? 24.932 -2.679 -25.472 1.00 49.50 105 PRO A C 1
ATOM 778 O O . PRO A 1 105 ? 24.373 -3.419 -24.661 1.00 49.50 105 PRO A O 1
ATOM 781 N N . GLY A 1 106 ? 25.832 -1.750 -25.113 1.00 50.78 106 GLY A N 1
ATOM 782 C CA . GLY A 1 106 ? 26.213 -1.395 -23.743 1.00 50.78 106 GLY A CA 1
ATOM 783 C C . GLY A 1 106 ? 25.257 -0.409 -23.058 1.00 50.78 106 GLY A C 1
ATOM 784 O O . GLY A 1 106 ? 25.355 -0.202 -21.850 1.00 50.78 106 GLY A O 1
ATOM 785 N N . GLY A 1 107 ? 24.282 0.141 -23.793 1.00 51.94 107 GLY A N 1
ATOM 786 C CA . GLY A 1 107 ? 23.325 1.144 -23.313 1.00 51.94 107 GLY A CA 1
ATOM 787 C C . GLY A 1 107 ? 22.199 0.600 -22.426 1.00 51.94 107 GLY A C 1
ATOM 788 O O . GLY A 1 107 ? 21.425 1.373 -21.860 1.00 51.94 107 GLY A O 1
ATOM 789 N N . ARG A 1 108 ? 22.089 -0.726 -22.255 1.00 58.72 108 ARG A N 1
ATOM 790 C CA . ARG A 1 108 ? 21.142 -1.322 -21.300 1.00 58.72 108 ARG A CA 1
ATOM 791 C C . ARG A 1 108 ? 21.690 -1.189 -19.884 1.00 58.72 108 ARG A C 1
ATOM 793 O O . ARG A 1 108 ? 22.362 -2.075 -19.365 1.00 58.72 108 ARG A O 1
ATOM 800 N N . CYS A 1 109 ? 21.363 -0.077 -19.242 1.00 68.56 109 CYS A N 1
ATOM 801 C CA . CYS A 1 109 ? 21.544 0.072 -17.807 1.00 68.56 109 CYS A CA 1
ATOM 802 C C . CYS A 1 109 ? 20.676 -0.979 -17.092 1.00 68.56 109 CYS A C 1
ATOM 804 O O . CYS A 1 109 ? 19.450 -0.948 -17.207 1.00 68.56 109 CYS A O 1
ATOM 806 N N . GLY A 1 110 ? 21.290 -1.929 -16.382 1.00 82.50 110 GLY A N 1
ATOM 807 C CA . GLY A 1 110 ? 20.535 -2.887 -15.571 1.00 82.50 110 GLY A CA 1
ATOM 808 C C . GLY A 1 110 ? 19.649 -2.161 -14.551 1.00 82.50 110 GLY A C 1
ATOM 809 O O . GLY A 1 110 ? 20.027 -1.096 -14.061 1.00 82.50 110 GLY A O 1
ATOM 810 N N . THR A 1 111 ? 18.492 -2.733 -14.201 1.00 88.19 111 THR A N 1
ATOM 811 C CA . THR A 1 111 ? 17.476 -2.102 -13.329 1.00 88.19 111 THR A CA 1
ATOM 812 C C . THR A 1 111 ? 18.078 -1.442 -12.089 1.00 88.19 111 THR A C 1
ATOM 814 O O . THR A 1 111 ? 17.783 -0.289 -11.793 1.00 88.19 111 THR A O 1
ATOM 817 N N . ARG A 1 112 ? 18.999 -2.132 -11.404 1.00 89.94 112 ARG A N 1
ATOM 818 C CA . ARG A 1 112 ? 19.688 -1.605 -10.219 1.00 89.94 112 ARG A CA 1
ATOM 819 C C . ARG A 1 112 ? 20.462 -0.313 -10.495 1.00 89.94 112 ARG A C 1
ATOM 821 O O . ARG A 1 112 ? 20.388 0.613 -9.699 1.00 89.94 112 ARG A O 1
ATOM 828 N N . ALA A 1 113 ? 21.200 -0.248 -11.599 1.00 90.44 113 ALA A N 1
ATOM 829 C CA . ALA A 1 113 ? 21.986 0.930 -11.956 1.00 90.44 113 ALA A CA 1
ATOM 830 C C . ALA A 1 113 ? 21.090 2.101 -12.402 1.00 90.44 113 ALA A C 1
ATOM 832 O O . ALA A 1 113 ? 21.410 3.257 -12.136 1.00 90.44 113 ALA A O 1
ATOM 833 N N . ALA A 1 114 ? 19.941 1.814 -13.023 1.00 91.25 114 ALA A N 1
ATOM 834 C CA . ALA A 1 114 ? 18.948 2.828 -13.376 1.00 91.25 114 ALA A CA 1
ATOM 835 C C . ALA A 1 114 ? 18.309 3.460 -12.126 1.00 91.25 114 ALA A C 1
ATOM 837 O O . ALA A 1 114 ? 18.168 4.685 -12.046 1.00 91.25 114 ALA A O 1
ATOM 838 N N . VAL A 1 115 ? 17.974 2.621 -11.142 1.00 92.75 115 VAL A N 1
ATOM 839 C CA . VAL A 1 115 ? 17.449 3.037 -9.836 1.00 92.75 115 VAL A CA 1
ATOM 840 C C . VAL A 1 115 ? 18.495 3.836 -9.056 1.00 92.75 115 VAL A C 1
ATOM 842 O O . VAL A 1 115 ? 18.196 4.954 -8.655 1.00 92.75 115 VAL A O 1
ATOM 845 N N . ASP A 1 116 ? 19.728 3.334 -8.910 1.00 93.31 116 ASP A N 1
ATOM 846 C CA . ASP A 1 116 ? 20.805 4.035 -8.182 1.00 93.31 116 ASP A CA 1
ATOM 847 C C . ASP A 1 116 ? 21.104 5.413 -8.792 1.00 93.31 116 ASP A C 1
ATOM 849 O O . ASP A 1 116 ? 21.205 6.402 -8.070 1.00 93.31 116 ASP A O 1
ATOM 853 N N . ARG A 1 117 ? 21.144 5.517 -10.127 1.00 90.62 117 ARG A N 1
ATOM 854 C CA . ARG A 1 117 ? 21.312 6.808 -10.809 1.00 90.62 117 ARG A CA 1
ATOM 855 C C . ARG A 1 117 ? 20.157 7.769 -10.531 1.00 90.62 117 ARG A C 1
ATOM 857 O O . ARG A 1 117 ? 20.409 8.941 -10.296 1.00 90.62 117 ARG A O 1
ATOM 864 N N . SER A 1 118 ? 18.913 7.288 -10.574 1.00 91.12 118 SER A N 1
ATOM 865 C CA . SER A 1 118 ? 17.731 8.127 -10.318 1.00 91.12 118 SER A CA 1
ATOM 866 C C . SER A 1 118 ? 17.604 8.531 -8.850 1.00 91.12 118 SER A C 1
ATOM 868 O O . SER A 1 118 ? 16.997 9.551 -8.564 1.00 91.12 118 SER A O 1
ATOM 870 N N . TRP A 1 119 ? 18.149 7.733 -7.930 1.00 92.44 119 TRP A N 1
ATOM 871 C CA . TRP A 1 119 ? 18.152 8.014 -6.495 1.00 92.44 119 TRP A CA 1
ATOM 872 C C . TRP A 1 119 ? 19.188 9.071 -6.097 1.00 92.44 119 TRP A C 1
ATOM 874 O O . TRP A 1 119 ? 18.987 9.809 -5.140 1.00 92.44 119 TRP A O 1
ATOM 884 N N . ARG A 1 120 ? 20.316 9.123 -6.816 1.00 90.81 120 ARG A N 1
ATOM 885 C CA . ARG A 1 120 ? 21.417 10.067 -6.561 1.00 90.81 120 ARG A CA 1
ATOM 886 C C . ARG A 1 120 ? 21.324 11.379 -7.348 1.00 90.81 120 ARG A C 1
ATOM 888 O O . ARG A 1 120 ? 22.186 12.231 -7.146 1.00 90.81 120 ARG A O 1
ATOM 895 N N . ALA A 1 121 ? 20.380 11.486 -8.282 1.00 80.88 121 ALA A N 1
ATOM 896 C CA . ALA A 1 121 ? 20.152 12.676 -9.104 1.00 80.88 121 ALA A CA 1
ATOM 897 C C . ALA A 1 121 ? 19.382 13.745 -8.322 1.00 80.88 121 ALA A C 1
ATOM 899 O O . ALA A 1 121 ? 19.711 14.935 -8.517 1.00 80.88 121 ALA A O 1
#

pLDDT: mean 81.76, std 12.92, range [47.72, 95.0]

Radius of gyration: 21.68 Å; chains: 1; bounding box: 44×38×57 Å

Foldseek 3Di:
DDDDDDDDDPPVVVVVVLVVQFQCQLPDPVVQVVLCVVPDPQLVVVQVVVVVVCVVVVNPDDPPDSAPPHDCVSRHGGHDVSSVVVVLLVVLQVVQQVPDDPPPPVSRDDSVNSSVVSVVD